Protein AF-A0AAE0FIN4-F1 (afdb_monomer_lite)

Radius of gyration: 32.37 Å; chains: 1; bounding box: 71×67×81 Å

InterPro domains:
  IPR001525 C-5 cytosine methyltransferase [PF00145] (37-104)
  IPR029063 S-adenosyl-L-methionine-dependent methyltransferase superfamily [SSF53335] (10-108)
  IPR050390 DNA Cytosine-5 Methyltransferase [PTHR10629] (12-113)

Organism: NCBI:txid36881

pLDDT: mean 81.0, std 17.2, range [41.34, 97.94]

Structure (mmCIF, N/CA/C/O backbone):
data_AF-A0AAE0FIN4-F1
#
_entry.id   AF-A0AAE0FIN4-F1
#
loop_
_atom_site.group_PDB
_atom_site.id
_atom_site.type_symbol
_atom_site.label_atom_id
_atom_site.label_alt_id
_atom_site.label_comp_id
_atom_site.label_asym_id
_atom_site.label_entity_id
_atom_site.label_seq_id
_atom_site.pdbx_PDB_ins_code
_atom_site.Cartn_x
_atom_site.Cartn_y
_atom_site.Cartn_z
_atom_site.occupancy
_atom_site.B_iso_or_equiv
_atom_site.auth_seq_id
_atom_site.auth_comp_id
_atom_site.auth_asym_id
_atom_site.auth_atom_id
_atom_site.pdbx_PDB_model_num
ATOM 1 N N . TRP A 1 1 ? 15.616 -5.740 -12.513 1.00 83.00 1 TRP A N 1
ATOM 2 C CA . TRP A 1 1 ? 14.530 -6.022 -13.475 1.00 83.00 1 TRP A CA 1
ATOM 3 C C . TRP A 1 1 ? 14.788 -7.323 -14.232 1.00 83.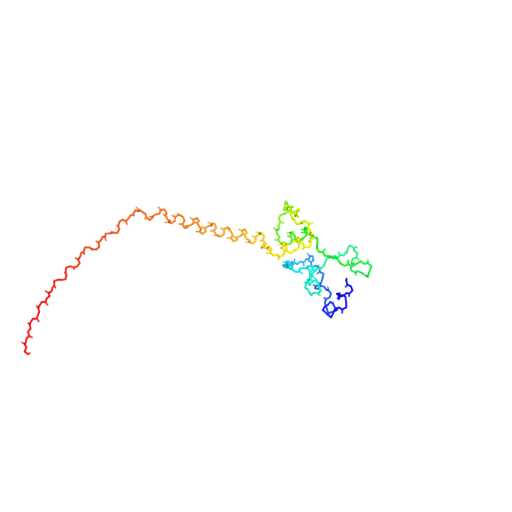00 1 TRP A C 1
ATOM 5 O O . TRP A 1 1 ? 13.879 -8.132 -14.351 1.00 83.00 1 TRP A O 1
ATOM 15 N N . ASP A 1 2 ? 16.031 -7.597 -14.633 1.00 86.25 2 ASP A N 1
ATOM 16 C CA . ASP A 1 2 ? 16.421 -8.800 -15.400 1.00 86.25 2 ASP A CA 1
ATOM 17 C C . ASP A 1 2 ? 16.014 -10.119 -14.747 1.00 86.25 2 ASP A C 1
ATOM 19 O O . ASP A 1 2 ? 15.426 -10.976 -15.399 1.00 86.25 2 ASP A O 1
ATOM 23 N N . LYS A 1 3 ? 16.194 -10.229 -13.425 1.00 85.94 3 LYS A N 1
ATOM 24 C CA . LYS A 1 3 ? 15.732 -11.386 -12.644 1.00 85.94 3 LYS A CA 1
ATOM 25 C C . LYS A 1 3 ? 14.227 -11.655 -12.792 1.00 85.94 3 LYS A C 1
ATOM 27 O O . LYS A 1 3 ? 13.806 -12.803 -12.770 1.00 85.94 3 LYS A O 1
ATOM 32 N N . ILE A 1 4 ? 13.413 -10.607 -12.926 1.00 87.69 4 ILE A N 1
ATOM 33 C CA . ILE A 1 4 ? 11.960 -10.736 -13.107 1.00 87.69 4 ILE A CA 1
ATOM 34 C C . ILE A 1 4 ? 11.660 -11.130 -14.551 1.00 87.69 4 ILE A C 1
ATOM 36 O O . ILE A 1 4 ? 10.876 -12.050 -14.763 1.00 87.69 4 ILE A O 1
ATOM 40 N N . ARG A 1 5 ? 12.327 -10.493 -15.525 1.00 85.19 5 ARG A N 1
ATOM 41 C CA . ARG A 1 5 ? 12.180 -10.804 -16.956 1.00 85.19 5 ARG A CA 1
ATOM 42 C C . ARG A 1 5 ? 12.483 -12.268 -17.282 1.00 85.19 5 ARG A C 1
ATOM 44 O O . ARG A 1 5 ? 11.794 -12.866 -18.100 1.00 85.19 5 ARG A O 1
ATOM 51 N N . GLY A 1 6 ? 13.482 -12.844 -16.615 1.00 85.94 6 GLY A N 1
ATOM 52 C CA . GLY A 1 6 ? 13.847 -14.254 -16.765 1.00 85.94 6 GLY A CA 1
ATOM 53 C C . GLY A 1 6 ? 12.925 -15.238 -16.039 1.00 85.94 6 GLY A C 1
ATOM 54 O O . GLY A 1 6 ? 13.078 -16.442 -16.210 1.00 85.94 6 GLY A O 1
ATOM 55 N N . SER A 1 7 ? 11.982 -14.767 -15.217 1.00 86.75 7 SER A N 1
ATOM 56 C CA . SER A 1 7 ? 11.089 -15.661 -14.475 1.00 86.75 7 SER A CA 1
ATOM 57 C C . SER A 1 7 ? 9.969 -16.207 -15.362 1.00 86.75 7 SER A C 1
ATOM 59 O O . SER A 1 7 ? 9.329 -15.467 -16.111 1.00 86.75 7 SER A O 1
ATOM 61 N N . THR A 1 8 ? 9.657 -17.495 -15.209 1.00 86.00 8 THR A N 1
ATOM 62 C CA . THR A 1 8 ? 8.562 -18.157 -15.937 1.00 86.00 8 THR A CA 1
ATOM 63 C C . THR A 1 8 ? 7.211 -17.483 -15.682 1.00 86.00 8 THR A C 1
ATOM 65 O O . THR A 1 8 ? 6.372 -17.405 -16.574 1.00 86.00 8 THR A O 1
ATOM 68 N N . HIS A 1 9 ? 6.994 -16.962 -14.469 1.00 81.75 9 HIS A N 1
ATOM 69 C CA . HIS A 1 9 ? 5.768 -16.245 -14.117 1.00 81.75 9 HIS A CA 1
ATOM 70 C C . HIS A 1 9 ? 5.585 -14.961 -14.929 1.00 81.75 9 HIS A C 1
ATOM 72 O O . HIS A 1 9 ? 4.483 -14.710 -15.408 1.00 81.75 9 HIS A O 1
ATOM 78 N N . TYR A 1 10 ? 6.651 -14.174 -15.104 1.00 85.94 10 TYR A N 1
ATOM 79 C CA . TYR A 1 10 ? 6.595 -12.957 -15.910 1.00 85.94 10 TYR A CA 1
ATOM 80 C C . TYR A 1 10 ? 6.422 -13.268 -17.397 1.00 85.94 10 TYR A C 1
ATOM 82 O O . TYR A 1 10 ? 5.657 -12.589 -18.063 1.00 85.94 10 TYR A O 1
ATOM 90 N N . GLN A 1 11 ? 7.087 -14.306 -17.911 1.00 85.81 11 GLN A N 1
ATOM 91 C CA . GLN A 1 11 ? 6.963 -14.696 -19.321 1.00 85.81 11 GLN A CA 1
ATOM 92 C C . GLN A 1 11 ? 5.547 -15.160 -19.684 1.00 85.81 11 GLN A C 1
ATOM 94 O O . GLN A 1 11 ? 5.082 -14.882 -20.783 1.00 85.81 11 GLN A O 1
ATOM 99 N N . LYS A 1 12 ? 4.855 -15.843 -18.762 1.00 87.56 12 LYS A N 1
ATOM 100 C CA . LYS A 1 12 ? 3.463 -16.277 -18.961 1.00 87.56 12 LYS A CA 1
ATOM 101 C C . LYS A 1 12 ? 2.478 -15.113 -18.960 1.00 87.56 12 LYS A C 1
ATOM 103 O O . LYS A 1 12 ? 1.560 -15.097 -19.770 1.00 87.56 12 LYS A O 1
ATOM 108 N N . ASP A 1 13 ? 2.637 -14.181 -18.025 1.00 86.00 13 ASP A N 1
ATOM 109 C CA . ASP A 1 13 ? 1.761 -13.017 -17.912 1.00 86.00 13 ASP A CA 1
ATOM 110 C C . ASP A 1 13 ? 2.53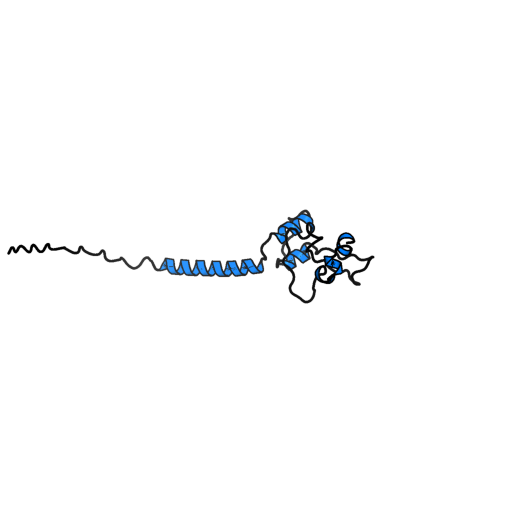7 -11.805 -17.365 1.00 86.00 13 ASP A C 1
ATOM 112 O O . ASP A 1 13 ? 2.637 -11.613 -16.144 1.00 86.00 13 ASP A O 1
ATOM 116 N N . PRO A 1 14 ? 3.082 -10.963 -18.262 1.00 84.31 14 PRO A N 1
ATOM 117 C CA . PRO A 1 14 ? 3.799 -9.754 -17.873 1.00 84.31 14 PRO A CA 1
ATOM 118 C C . PRO A 1 14 ? 2.911 -8.737 -17.147 1.00 84.31 14 PRO A C 1
ATOM 120 O O . PRO A 1 14 ? 3.397 -8.001 -16.283 1.00 84.31 14 PRO A O 1
ATOM 123 N N . SER A 1 15 ? 1.611 -8.707 -17.466 1.00 84.69 15 SER A N 1
ATOM 124 C CA . SER A 1 15 ? 0.665 -7.707 -16.958 1.00 84.69 15 SER A CA 1
ATOM 125 C C . SER A 1 15 ? 0.462 -7.819 -15.448 1.00 84.69 15 SER A C 1
ATOM 127 O O . SER A 1 15 ? 0.295 -6.815 -14.766 1.00 84.69 15 SER A O 1
ATOM 129 N N . ARG A 1 16 ? 0.592 -9.028 -14.883 1.00 85.31 16 ARG A N 1
ATOM 130 C CA . ARG A 1 16 ? 0.499 -9.291 -13.432 1.00 85.31 16 ARG A CA 1
ATOM 131 C C . ARG A 1 16 ? 1.571 -8.623 -12.586 1.00 85.31 16 ARG A C 1
ATOM 133 O O . ARG A 1 16 ? 1.479 -8.632 -11.358 1.00 85.31 16 ARG A O 1
ATOM 140 N N . ARG A 1 17 ? 2.632 -8.146 -13.225 1.00 88.06 17 ARG A N 1
ATOM 141 C CA . ARG A 1 17 ? 3.787 -7.532 -12.571 1.00 88.06 17 ARG A CA 1
ATOM 142 C C . ARG A 1 17 ? 3.760 -6.018 -12.739 1.00 88.06 17 ARG A C 1
ATOM 144 O O . ARG A 1 17 ? 4.556 -5.334 -12.110 1.00 88.06 17 ARG A O 1
ATOM 151 N N . LEU A 1 18 ? 2.838 -5.493 -13.535 1.00 89.94 18 LEU A N 1
ATOM 152 C CA . LEU A 1 18 ? 2.640 -4.069 -13.737 1.00 89.94 18 LEU A CA 1
ATOM 153 C C . LEU A 1 18 ? 1.361 -3.629 -13.028 1.00 89.94 18 LEU A C 1
ATOM 155 O O . LEU A 1 18 ? 0.430 -4.413 -12.842 1.00 89.94 18 LEU A O 1
ATOM 159 N N . VAL A 1 19 ? 1.346 -2.381 -12.573 1.00 90.50 19 VAL A N 1
ATOM 160 C CA . VAL A 1 19 ? 0.182 -1.809 -11.901 1.00 90.50 19 VAL A CA 1
ATOM 161 C C . VAL A 1 19 ? -0.987 -1.683 -12.876 1.00 90.50 19 VAL A C 1
ATOM 163 O O . VAL A 1 19 ? -0.845 -1.149 -13.974 1.00 90.50 19 VAL A O 1
ATOM 166 N N . ARG A 1 20 ? -2.171 -2.127 -12.454 1.00 87.81 20 ARG A N 1
ATOM 167 C CA . ARG A 1 20 ? -3.416 -1.874 -13.187 1.00 87.81 20 ARG A CA 1
ATOM 168 C C . ARG A 1 20 ? -3.919 -0.482 -12.830 1.00 87.81 20 ARG A C 1
ATOM 170 O O . ARG A 1 20 ? -4.186 -0.217 -11.661 1.00 87.81 20 ARG A O 1
ATOM 177 N N . ARG A 1 21 ? -4.022 0.407 -13.818 1.00 84.44 21 ARG A N 1
ATOM 178 C CA . ARG A 1 21 ? -4.506 1.781 -13.608 1.00 84.44 21 ARG A CA 1
ATOM 179 C C . ARG A 1 21 ? -6.024 1.824 -13.479 1.00 84.44 21 ARG A C 1
ATOM 181 O O . ARG A 1 21 ? -6.549 2.534 -12.630 1.00 84.44 21 ARG A O 1
ATOM 188 N N . GLU A 1 22 ? -6.710 1.010 -14.268 1.00 83.94 22 GLU A N 1
ATOM 189 C CA . GLU A 1 22 ? -8.158 0.863 -14.261 1.00 83.94 22 GLU A CA 1
ATOM 190 C C . GLU A 1 22 ? -8.520 -0.466 -13.581 1.00 83.94 22 GLU A C 1
ATOM 192 O O . GLU A 1 22 ? -8.682 -1.504 -14.223 1.00 83.94 22 GLU A O 1
ATOM 197 N N . GLY A 1 23 ? -8.578 -0.473 -12.247 1.00 85.00 23 GLY A N 1
ATOM 198 C CA . GLY A 1 23 ? -8.947 -1.675 -11.503 1.00 85.00 23 GLY A CA 1
ATOM 199 C C . GLY A 1 23 ? -8.776 -1.568 -9.994 1.00 85.00 23 GLY A C 1
ATOM 200 O O . GLY A 1 23 ? -8.461 -0.514 -9.445 1.00 85.00 23 GLY A O 1
ATOM 201 N N . VAL A 1 24 ? -8.987 -2.697 -9.318 1.00 86.00 24 VAL A N 1
ATOM 202 C CA . VAL A 1 24 ? -8.759 -2.820 -7.876 1.00 86.00 24 VAL A CA 1
ATOM 203 C C . VAL A 1 24 ? -7.277 -3.070 -7.630 1.00 86.00 24 VAL A C 1
ATOM 205 O O . VAL A 1 24 ? -6.704 -4.031 -8.149 1.00 86.00 24 VAL A O 1
ATOM 208 N N . ALA A 1 25 ? -6.666 -2.211 -6.822 1.00 84.00 25 ALA A N 1
ATOM 209 C CA . ALA A 1 25 ? -5.291 -2.394 -6.398 1.00 84.00 25 ALA A CA 1
ATOM 210 C C . ALA A 1 25 ? -5.145 -3.568 -5.423 1.00 84.00 25 ALA A C 1
ATOM 212 O O . ALA A 1 25 ? -6.030 -3.850 -4.612 1.00 84.00 25 ALA A O 1
ATOM 213 N N . ARG A 1 26 ? -3.988 -4.231 -5.459 1.00 85.88 26 ARG A N 1
ATOM 214 C CA . ARG A 1 26 ? -3.655 -5.265 -4.474 1.00 85.88 26 ARG A CA 1
ATOM 215 C C . ARG A 1 26 ? -3.299 -4.622 -3.139 1.00 85.88 26 ARG A C 1
A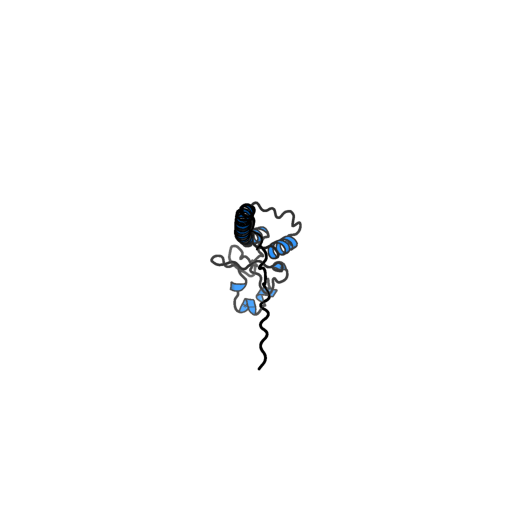TOM 217 O O . ARG A 1 26 ? -2.671 -3.566 -3.092 1.00 85.88 26 ARG A O 1
ATOM 224 N N . THR A 1 27 ? -3.649 -5.297 -2.049 1.00 83.94 27 THR A N 1
ATOM 225 C CA . THR A 1 27 ? -3.221 -4.885 -0.710 1.00 83.94 27 THR A CA 1
ATOM 226 C C . THR A 1 27 ? -1.700 -4.925 -0.621 1.00 83.94 27 THR A C 1
ATOM 228 O O . THR A 1 27 ? -1.076 -5.935 -0.961 1.00 83.94 27 THR A O 1
ATOM 231 N N . LEU A 1 28 ? -1.092 -3.831 -0.160 1.00 90.00 28 LEU A N 1
ATOM 232 C CA . LEU A 1 28 ? 0.346 -3.794 0.042 1.00 90.00 28 LEU A CA 1
ATOM 233 C C . LEU A 1 28 ? 0.731 -4.699 1.213 1.00 90.00 28 LEU A C 1
ATOM 235 O O . LEU A 1 28 ? 0.207 -4.570 2.313 1.00 90.00 28 LEU A O 1
ATOM 239 N N . THR A 1 29 ? 1.707 -5.570 0.990 1.00 91.19 29 THR A N 1
ATOM 240 C CA . THR A 1 29 ? 2.301 -6.395 2.041 1.00 91.19 29 THR A CA 1
ATOM 241 C C . THR A 1 29 ? 3.598 -5.775 2.547 1.00 91.19 29 THR A C 1
ATOM 243 O O . THR A 1 29 ? 4.352 -5.170 1.783 1.00 91.19 29 THR A O 1
ATOM 246 N N . SER A 1 30 ? 3.954 -6.014 3.805 1.00 90.25 30 SER A N 1
ATOM 247 C CA . SER A 1 30 ? 5.207 -5.509 4.389 1.00 90.25 30 SER A CA 1
ATOM 248 C C . SER A 1 30 ? 6.483 -6.057 3.737 1.00 90.25 30 SER A C 1
ATOM 250 O O . SER A 1 30 ? 7.548 -5.440 3.816 1.00 90.25 30 SER A O 1
ATOM 252 N N . SER A 1 31 ? 6.375 -7.182 3.029 1.00 90.50 31 SER A N 1
ATOM 253 C CA . SER A 1 31 ? 7.438 -7.782 2.223 1.00 90.50 31 SER A CA 1
ATOM 254 C C . SER A 1 31 ? 7.528 -7.218 0.799 1.00 90.50 31 SER A C 1
ATOM 256 O O . SER A 1 31 ? 8.349 -7.702 0.026 1.00 90.50 31 SER A O 1
ATOM 258 N N . TYR A 1 32 ? 6.760 -6.180 0.437 1.00 92.00 32 TYR A N 1
ATOM 259 C CA . TYR A 1 32 ? 6.663 -5.635 -0.930 1.00 92.00 32 TYR A CA 1
ATOM 260 C C . TYR A 1 32 ? 8.022 -5.444 -1.627 1.00 92.00 32 TYR A C 1
ATOM 262 O O . TYR A 1 32 ? 8.205 -5.819 -2.786 1.00 92.00 32 TYR A O 1
ATOM 270 N N . LYS A 1 33 ? 9.020 -4.905 -0.919 1.00 89.50 33 LYS A N 1
ATOM 271 C CA . LYS A 1 33 ? 10.354 -4.689 -1.495 1.00 89.50 33 LYS A CA 1
ATOM 272 C C . LYS A 1 33 ? 11.293 -5.893 -1.355 1.00 89.50 33 LYS A C 1
ATOM 274 O O . LYS A 1 33 ? 12.201 -6.040 -2.161 1.00 89.50 33 LYS A O 1
ATOM 279 N N . GLN A 1 34 ? 11.084 -6.757 -0.362 1.00 87.88 34 GLN A N 1
ATOM 280 C CA . GLN A 1 34 ? 11.926 -7.938 -0.110 1.00 87.88 34 GLN A CA 1
ATOM 281 C C . GLN A 1 34 ? 11.510 -9.130 -0.989 1.00 87.88 34 GLN A C 1
ATOM 283 O O . GLN A 1 34 ? 12.329 -9.721 -1.687 1.00 87.88 34 GLN A O 1
ATOM 288 N N . GLY A 1 35 ? 10.213 -9.428 -1.041 1.00 86.00 35 GLY A N 1
ATOM 289 C CA . GLY A 1 35 ? 9.592 -10.469 -1.864 1.00 86.00 35 GLY A CA 1
ATOM 290 C C . GLY A 1 35 ? 9.336 -10.044 -3.311 1.00 86.00 35 GLY A C 1
ATOM 291 O O . GLY A 1 35 ? 8.465 -10.603 -3.980 1.00 86.00 35 GLY A O 1
ATOM 292 N N . PHE A 1 36 ? 10.079 -9.049 -3.811 1.00 88.12 36 PHE A N 1
ATOM 293 C CA . PHE A 1 36 ? 9.735 -8.356 -5.050 1.00 88.12 36 PHE A CA 1
ATOM 294 C C . PHE A 1 36 ? 9.691 -9.260 -6.279 1.00 88.12 36 PHE A C 1
ATOM 296 O O . PHE A 1 36 ? 9.016 -8.933 -7.245 1.00 88.12 36 PHE A O 1
ATOM 303 N N . HIS A 1 37 ? 10.397 -10.387 -6.266 1.00 85.62 37 HIS A N 1
ATOM 304 C CA . HIS A 1 37 ? 10.494 -11.324 -7.380 1.00 85.62 37 HIS A CA 1
ATOM 305 C C . HIS A 1 37 ? 9.225 -12.169 -7.594 1.00 85.62 37 HIS A C 1
ATOM 307 O O . HIS A 1 37 ? 9.060 -12.686 -8.692 1.00 85.62 37 HIS A O 1
ATOM 313 N N . MET A 1 38 ? 8.321 -12.253 -6.606 1.00 79.12 38 MET A N 1
ATOM 314 C CA . MET A 1 38 ? 7.126 -13.110 -6.677 1.00 79.12 38 MET A CA 1
ATOM 315 C C . M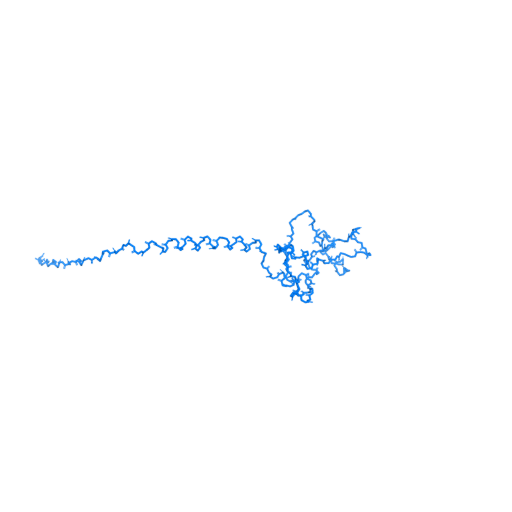ET A 1 38 ? 5.828 -12.335 -6.938 1.00 79.12 38 MET A C 1
ATOM 317 O O . MET A 1 38 ? 5.164 -12.562 -7.948 1.00 79.12 38 MET A O 1
ATOM 321 N N . TYR A 1 39 ? 5.464 -11.394 -6.056 1.00 79.31 39 TYR A N 1
ATOM 322 C CA . TYR A 1 39 ? 4.087 -10.855 -6.016 1.00 79.31 39 TYR A CA 1
ATOM 323 C C . TYR A 1 39 ? 3.964 -9.339 -6.193 1.00 79.31 39 TYR A C 1
ATOM 325 O O . TYR A 1 39 ? 2.863 -8.833 -6.371 1.00 79.31 39 TYR A O 1
ATOM 333 N N . THR A 1 40 ? 5.083 -8.623 -6.175 1.00 89.56 40 THR A N 1
ATOM 334 C CA . THR A 1 40 ? 5.110 -7.161 -6.281 1.00 89.56 40 THR A CA 1
ATOM 335 C C . THR A 1 40 ? 4.696 -6.640 -7.653 1.00 89.56 40 THR A C 1
ATOM 337 O O . THR A 1 40 ? 5.186 -7.111 -8.680 1.00 89.56 40 THR A O 1
ATOM 340 N N . GLU A 1 41 ? 3.834 -5.626 -7.632 1.00 90.81 41 GLU A N 1
ATOM 341 C CA . GLU A 1 41 ? 3.474 -4.802 -8.783 1.00 90.81 41 GLU A CA 1
ATOM 342 C C . GLU A 1 41 ? 4.403 -3.591 -8.899 1.00 90.81 41 GLU A C 1
ATOM 344 O O . GLU A 1 41 ? 4.807 -2.988 -7.896 1.00 90.81 41 GLU A O 1
ATOM 349 N N . PHE A 1 42 ? 4.731 -3.241 -10.138 1.00 92.38 42 PHE A N 1
ATOM 350 C CA . PHE A 1 42 ? 5.632 -2.150 -10.481 1.00 92.38 42 PHE A CA 1
ATOM 351 C C . PHE A 1 42 ? 4.914 -1.070 -11.287 1.00 92.38 42 PHE A C 1
ATOM 353 O O . PHE A 1 42 ? 3.989 -1.340 -12.051 1.00 92.38 42 PHE A O 1
ATOM 360 N N . VAL A 1 43 ? 5.388 0.163 -11.143 1.00 92.06 43 VAL A N 1
ATOM 361 C CA . VAL A 1 43 ? 4.910 1.307 -11.914 1.00 92.06 43 VAL A CA 1
ATOM 362 C C . VAL A 1 43 ? 5.707 1.418 -13.205 1.00 92.06 43 VAL A C 1
ATOM 364 O O . VAL A 1 43 ? 6.941 1.461 -13.200 1.00 92.06 43 VAL A O 1
ATOM 367 N N . GLU A 1 44 ? 4.979 1.491 -14.308 1.00 90.44 44 GLU A N 1
ATOM 368 C CA . GLU A 1 44 ? 5.528 1.658 -15.647 1.00 90.44 44 GLU A CA 1
ATOM 369 C C . GLU A 1 44 ? 6.140 3.058 -15.840 1.00 90.44 44 GLU A C 1
ATOM 371 O O . GLU A 1 44 ? 5.565 4.051 -15.373 1.00 90.44 44 GLU A O 1
ATOM 376 N N . PRO A 1 45 ? 7.280 3.179 -16.543 1.00 89.31 45 PRO A N 1
ATOM 377 C CA . PRO A 1 45 ? 7.823 4.478 -16.911 1.00 89.31 45 PRO A CA 1
ATOM 378 C C . PRO A 1 45 ? 6.961 5.177 -17.975 1.00 89.31 45 PRO A C 1
ATOM 380 O O . PRO A 1 45 ? 6.225 4.548 -18.739 1.00 89.31 45 PRO A O 1
ATOM 383 N N . LYS A 1 46 ? 7.069 6.510 -18.046 1.00 80.75 46 LYS A N 1
ATOM 384 C CA . LYS A 1 46 ? 6.432 7.307 -19.105 1.00 80.75 46 LYS A CA 1
ATOM 385 C C . LYS A 1 46 ? 7.107 6.960 -20.439 1.00 80.75 46 LYS A C 1
ATOM 387 O O . LYS A 1 46 ? 8.271 7.293 -20.620 1.00 80.75 46 LYS A O 1
ATOM 392 N N . GLY A 1 47 ? 6.394 6.263 -21.324 1.00 80.75 47 GLY A N 1
ATOM 393 C CA . GLY A 1 47 ? 6.938 5.723 -22.581 1.00 80.75 47 GLY A CA 1
ATOM 394 C C . GLY A 1 47 ? 6.878 4.195 -22.698 1.00 80.75 47 GLY A C 1
ATOM 395 O O . GLY A 1 47 ? 7.257 3.655 -23.731 1.00 80.75 47 GLY A O 1
ATOM 396 N N . GLY A 1 48 ? 6.367 3.503 -21.674 1.00 80.50 48 GLY A N 1
ATOM 397 C CA . GLY A 1 48 ? 6.200 2.051 -21.683 1.00 80.50 48 GLY A CA 1
ATOM 398 C C . GLY A 1 48 ? 7.413 1.302 -21.136 1.00 80.50 48 GLY A C 1
ATOM 399 O O . GLY A 1 48 ? 8.462 1.875 -20.839 1.00 80.50 48 GLY A O 1
ATOM 400 N N . VAL A 1 49 ? 7.246 -0.005 -20.946 1.00 80.44 49 VAL A N 1
ATOM 401 C CA . VAL A 1 49 ? 8.284 -0.866 -20.372 1.00 80.44 49 VAL A CA 1
ATOM 402 C C . VAL A 1 49 ? 9.275 -1.268 -21.458 1.00 80.44 49 VAL A C 1
ATOM 404 O O . VAL A 1 49 ? 8.926 -1.998 -22.381 1.00 80.44 49 VAL A O 1
ATOM 407 N N . GLY A 1 50 ? 10.525 -0.822 -21.328 1.00 75.19 50 GLY A N 1
ATOM 408 C CA . GLY A 1 50 ? 11.582 -1.101 -22.300 1.00 75.19 50 GLY A CA 1
ATOM 409 C C . GLY A 1 50 ? 12.883 -1.589 -21.656 1.00 75.19 50 GLY A C 1
ATOM 410 O O . GLY A 1 50 ? 13.053 -1.485 -20.439 1.00 75.19 50 GLY A O 1
ATOM 411 N N . PRO A 1 51 ? 13.846 -2.089 -22.454 1.00 71.38 51 PRO A N 1
ATOM 412 C CA . PRO A 1 51 ? 15.161 -2.502 -21.958 1.00 71.38 51 PRO A CA 1
ATOM 413 C C . PRO A 1 51 ? 15.925 -1.360 -21.275 1.00 71.38 51 PRO A C 1
ATOM 415 O O . PRO A 1 51 ? 16.649 -1.601 -20.315 1.00 71.38 51 PRO A O 1
ATOM 418 N N . GLN A 1 52 ? 15.733 -0.129 -21.759 1.00 75.69 52 GLN A N 1
ATOM 419 C CA . GLN A 1 52 ? 16.387 1.080 -21.248 1.00 75.69 52 GLN A CA 1
ATOM 420 C C . GLN A 1 52 ? 15.594 1.778 -20.129 1.00 75.69 52 GLN A C 1
ATOM 422 O O . GLN A 1 52 ? 16.128 2.654 -19.455 1.00 75.69 52 GLN A O 1
ATOM 427 N N . ALA A 1 53 ? 14.336 1.386 -19.905 1.00 83.56 53 ALA A N 1
ATOM 428 C CA . ALA A 1 53 ? 13.444 2.007 -18.929 1.00 83.56 53 ALA A CA 1
ATOM 429 C C . ALA A 1 53 ? 12.752 0.919 -18.087 1.00 83.56 53 ALA A C 1
ATOM 431 O O . ALA A 1 53 ? 11.622 0.516 -18.388 1.00 83.56 53 ALA A O 1
ATOM 432 N N . PRO A 1 54 ? 13.430 0.391 -17.050 1.00 86.94 54 PRO A N 1
ATOM 433 C CA . PRO A 1 54 ? 12.840 -0.615 -16.183 1.00 86.94 54 PRO A CA 1
ATOM 434 C C . PRO A 1 54 ? 11.700 -0.011 -15.343 1.00 86.94 54 PRO A C 1
ATOM 436 O O . PRO A 1 54 ? 11.799 1.137 -14.900 1.00 86.94 54 PRO A O 1
ATOM 439 N N . PRO A 1 55 ? 10.641 -0.784 -15.050 1.00 91.44 55 PRO A N 1
ATOM 440 C CA . PRO A 1 55 ? 9.598 -0.374 -14.121 1.00 91.44 55 PRO A CA 1
ATOM 441 C C . PRO A 1 55 ? 10.163 -0.098 -12.731 1.00 91.44 55 PRO A C 1
ATOM 443 O O . PRO A 1 55 ? 11.086 -0.775 -12.262 1.00 91.44 55 PRO A O 1
ATOM 446 N N . ARG A 1 56 ? 9.577 0.884 -12.051 1.00 92.12 56 ARG A N 1
ATOM 447 C CA . ARG A 1 56 ? 9.980 1.284 -10.700 1.00 92.12 56 ARG A CA 1
ATOM 448 C C . ARG A 1 56 ? 9.040 0.709 -9.648 1.00 92.12 56 ARG A C 1
ATOM 450 O O . ARG A 1 56 ? 7.903 0.348 -9.930 1.00 92.12 56 ARG A O 1
ATOM 457 N N . PHE A 1 57 ? 9.496 0.680 -8.404 1.00 93.31 57 PHE A N 1
ATOM 458 C CA . PHE A 1 57 ? 8.616 0.440 -7.261 1.00 93.31 57 PHE A CA 1
ATOM 459 C C . PHE A 1 57 ? 7.662 1.624 -7.042 1.00 93.31 57 PHE A C 1
ATOM 461 O O . PHE A 1 57 ? 7.965 2.758 -7.442 1.00 93.31 57 PHE A O 1
ATOM 468 N N . PHE A 1 58 ? 6.546 1.378 -6.352 1.00 93.69 58 PHE A N 1
ATOM 469 C CA . PHE A 1 58 ? 5.767 2.459 -5.747 1.00 93.69 58 PHE A CA 1
ATOM 470 C C . PHE A 1 58 ? 6.653 3.265 -4.802 1.00 93.69 58 PHE A C 1
ATOM 472 O O . PHE A 1 58 ? 7.499 2.704 -4.116 1.00 93.69 58 PHE A O 1
ATOM 479 N N . THR A 1 59 ? 6.450 4.572 -4.754 1.00 92.94 59 THR A N 1
ATOM 480 C CA . THR A 1 59 ? 7.020 5.456 -3.738 1.00 92.94 59 THR A CA 1
ATOM 481 C C . THR A 1 59 ? 6.292 5.256 -2.404 1.00 92.94 59 THR A C 1
ATOM 483 O O . THR A 1 59 ? 5.131 4.841 -2.399 1.00 92.94 59 THR A O 1
ATOM 486 N N . PRO A 1 60 ? 6.897 5.606 -1.253 1.00 93.19 60 PRO A N 1
ATOM 487 C CA . PRO A 1 60 ? 6.212 5.510 0.039 1.00 93.19 60 PRO A CA 1
ATOM 488 C C . PRO A 1 60 ? 4.885 6.270 0.077 1.00 93.19 60 PRO A C 1
ATOM 490 O O . PRO A 1 60 ? 3.935 5.828 0.714 1.00 93.19 60 PRO A O 1
ATOM 493 N N . ARG A 1 61 ? 4.800 7.394 -0.644 1.00 93.31 61 ARG A N 1
ATOM 494 C CA . ARG A 1 61 ? 3.573 8.184 -0.732 1.00 93.31 61 ARG A CA 1
ATOM 495 C C . ARG A 1 61 ? 2.487 7.491 -1.550 1.00 93.31 61 ARG A C 1
ATOM 497 O O . ARG A 1 61 ? 1.340 7.476 -1.125 1.00 93.31 61 ARG A O 1
ATOM 504 N N . GLU A 1 62 ? 2.833 6.897 -2.690 1.00 93.44 62 GLU A N 1
ATOM 505 C CA . GLU A 1 62 ? 1.886 6.087 -3.471 1.00 93.44 62 GLU A CA 1
ATOM 506 C C . GLU A 1 62 ? 1.367 4.905 -2.650 1.00 93.44 62 GLU A C 1
ATOM 508 O O . GLU A 1 62 ? 0.173 4.633 -2.655 1.00 93.44 62 GLU A O 1
ATOM 513 N N . VAL A 1 63 ? 2.242 4.260 -1.876 1.00 93.50 63 VAL A N 1
ATOM 514 C CA . VAL A 1 63 ? 1.852 3.184 -0.962 1.00 93.50 63 VAL A CA 1
ATOM 515 C C . VAL A 1 63 ? 0.923 3.675 0.149 1.00 93.50 63 VAL A C 1
ATOM 517 O O . VAL A 1 63 ? -0.073 3.021 0.440 1.00 93.50 63 VAL A O 1
ATOM 520 N N . ALA A 1 64 ? 1.214 4.821 0.766 1.00 93.88 64 ALA A N 1
ATOM 521 C CA . ALA A 1 64 ? 0.347 5.395 1.791 1.00 93.88 64 ALA A CA 1
ATOM 522 C C . ALA A 1 64 ? -1.065 5.663 1.237 1.00 93.88 64 ALA A C 1
ATOM 524 O O . ALA A 1 64 ? -2.049 5.278 1.865 1.00 93.88 64 ALA A O 1
ATOM 525 N N . ARG A 1 65 ? -1.161 6.218 0.021 1.00 92.94 65 ARG A N 1
ATOM 526 C CA . ARG A 1 65 ? -2.438 6.400 -0.691 1.00 92.94 65 ARG A CA 1
ATOM 527 C C . ARG A 1 65 ? -3.139 5.074 -0.958 1.00 92.94 65 ARG A C 1
ATOM 529 O O . ARG A 1 65 ? -4.334 4.967 -0.712 1.00 92.94 65 ARG A O 1
ATOM 536 N N . LEU A 1 66 ? -2.392 4.062 -1.403 1.00 91.62 66 LEU A N 1
ATOM 537 C CA . LEU A 1 66 ? -2.914 2.719 -1.664 1.00 91.62 66 LEU A CA 1
ATOM 538 C C . LEU A 1 66 ? -3.576 2.108 -0.426 1.00 91.62 66 LEU A C 1
ATOM 540 O O . LEU A 1 66 ? -4.625 1.480 -0.520 1.00 91.62 66 LEU A O 1
ATOM 544 N N . MET A 1 67 ? -2.965 2.325 0.738 1.00 92.81 67 MET A N 1
ATOM 545 C CA . MET A 1 67 ? -3.472 1.850 2.023 1.00 92.81 67 MET A CA 1
ATOM 546 C C . MET A 1 67 ? -4.587 2.742 2.594 1.00 92.81 67 MET A C 1
ATOM 548 O O . MET A 1 67 ? -5.183 2.384 3.604 1.00 92.81 67 MET A O 1
ATOM 552 N N . GLY A 1 68 ? -4.900 3.878 1.960 1.00 93.25 68 GLY A N 1
ATOM 553 C CA . GLY A 1 68 ? -5.953 4.804 2.383 1.00 93.25 68 GLY A CA 1
ATOM 554 C C . GLY A 1 68 ? -5.522 5.820 3.445 1.00 93.25 68 GLY A C 1
ATOM 555 O O . GLY A 1 68 ? -6.376 6.374 4.135 1.00 93.25 68 GLY A O 1
ATOM 556 N N . PHE A 1 69 ? -4.219 6.064 3.609 1.00 94.56 69 PHE A N 1
ATOM 557 C CA . PHE A 1 69 ? -3.740 7.163 4.449 1.00 94.56 69 PHE A CA 1
ATOM 558 C C . PHE A 1 69 ? -3.987 8.515 3.761 1.00 94.56 69 PHE A C 1
ATOM 560 O O . PHE A 1 69 ? -3.788 8.626 2.548 1.00 94.56 69 PHE A O 1
ATOM 567 N N . PRO A 1 70 ? -4.372 9.558 4.519 1.00 94.50 70 PRO A N 1
ATOM 568 C CA . PRO A 1 70 ? -4.585 10.890 3.964 1.00 94.50 70 PRO A CA 1
ATOM 569 C C . PRO A 1 70 ? -3.274 11.523 3.470 1.00 94.50 70 PRO A C 1
ATOM 571 O O . PRO A 1 70 ? -2.184 11.183 3.938 1.00 94.50 70 PRO A O 1
ATOM 574 N N . GLU A 1 71 ? -3.374 12.503 2.565 1.00 93.50 71 GLU A N 1
ATOM 575 C CA . GLU A 1 71 ? -2.209 13.246 2.044 1.00 93.50 71 GLU A CA 1
ATOM 576 C C . GLU A 1 71 ? -1.393 13.927 3.144 1.00 93.50 71 GLU A C 1
ATOM 578 O O . GLU A 1 71 ? -0.166 13.967 3.073 1.00 93.50 71 GLU A O 1
ATOM 583 N N . SER A 1 72 ? -2.070 14.405 4.188 1.00 93.81 72 SER A N 1
ATOM 584 C CA . SER A 1 72 ? -1.458 15.061 5.344 1.00 93.81 72 SER A CA 1
ATOM 585 C C . SER A 1 72 ? -0.676 14.113 6.259 1.00 93.81 72 SER A C 1
ATOM 587 O O . SER A 1 72 ? 0.026 14.577 7.155 1.00 93.81 72 SER A O 1
ATOM 589 N N . PHE A 1 73 ? -0.768 12.792 6.067 1.00 92.75 73 PHE A N 1
ATOM 590 C CA . PHE A 1 73 ? -0.043 11.832 6.894 1.00 92.75 73 PHE A CA 1
ATOM 591 C C . PHE A 1 73 ? 1.469 11.943 6.655 1.00 92.75 73 PHE A C 1
ATOM 593 O O . PHE A 1 73 ? 1.948 11.601 5.569 1.00 92.75 73 PHE A O 1
ATOM 600 N N . SER A 1 74 ? 2.229 12.392 7.660 1.00 90.00 74 SER A N 1
ATOM 601 C CA . SER A 1 74 ? 3.693 12.485 7.582 1.00 90.00 74 SER A CA 1
ATOM 602 C C . SER A 1 74 ? 4.334 11.094 7.556 1.00 90.00 74 SER A C 1
ATOM 604 O O . SER A 1 74 ? 4.005 10.214 8.350 1.00 90.00 74 SER A O 1
ATOM 606 N N . LEU A 1 75 ? 5.284 10.905 6.636 1.00 87.94 75 LEU A N 1
ATOM 607 C CA . LEU A 1 75 ? 6.115 9.699 6.553 1.00 87.94 75 LEU A CA 1
ATOM 608 C C . LEU A 1 75 ? 7.517 9.924 7.141 1.00 87.94 75 LEU A C 1
ATOM 610 O O . LEU A 1 75 ? 8.360 9.035 7.044 1.00 87.94 75 LEU A O 1
ATOM 614 N N . ASP A 1 76 ? 7.769 11.071 7.776 1.00 83.69 76 ASP A N 1
ATOM 615 C CA . ASP A 1 76 ? 9.113 11.496 8.199 1.00 83.69 76 ASP A CA 1
ATOM 616 C C . ASP A 1 76 ? 9.677 10.620 9.323 1.00 83.69 76 ASP A C 1
ATOM 618 O O . ASP A 1 76 ? 10.883 10.386 9.410 1.00 83.69 76 ASP A O 1
ATOM 622 N N . ALA A 1 77 ? 8.793 10.044 10.143 1.00 77.38 77 ALA A N 1
ATOM 623 C CA . ALA A 1 77 ? 9.162 9.056 11.156 1.00 77.38 77 ALA A CA 1
ATOM 624 C C . ALA A 1 77 ? 9.821 7.805 10.541 1.00 77.38 77 ALA A C 1
ATOM 626 O O . ALA A 1 77 ? 10.614 7.116 11.190 1.00 77.38 77 ALA A O 1
ATOM 627 N N . CYS A 1 78 ? 9.545 7.518 9.267 1.00 74.62 78 CYS A N 1
ATOM 628 C CA . CYS A 1 78 ? 10.154 6.426 8.528 1.00 74.62 78 CYS A CA 1
ATOM 629 C C . CYS A 1 78 ? 11.485 6.894 7.916 1.00 74.62 78 CYS A C 1
ATOM 631 O O . CYS A 1 78 ? 11.596 7.016 6.697 1.00 74.62 78 CYS A O 1
ATOM 633 N N . ARG A 1 79 ? 12.516 7.118 8.750 1.00 70.19 79 ARG A N 1
ATOM 634 C CA . ARG A 1 79 ? 13.863 7.592 8.335 1.00 70.19 79 ARG A CA 1
ATOM 635 C C . ARG A 1 79 ? 14.465 6.859 7.121 1.00 70.19 79 ARG A C 1
ATOM 637 O O . ARG A 1 79 ? 15.319 7.407 6.432 1.00 70.19 79 ARG A O 1
ATOM 644 N N . HIS A 1 80 ? 14.031 5.624 6.851 1.00 84.12 80 HIS A N 1
ATOM 645 C CA . HIS A 1 80 ? 14.436 4.837 5.688 1.00 84.12 80 HIS A CA 1
ATOM 646 C C . HIS A 1 80 ? 13.230 4.362 4.872 1.00 84.12 80 HIS A C 1
ATOM 648 O O . HIS A 1 80 ? 12.313 3.734 5.404 1.00 84.12 80 HIS A O 1
ATOM 654 N N . THR A 1 81 ? 13.295 4.526 3.546 1.00 84.81 81 THR A N 1
ATOM 655 C CA . THR A 1 81 ? 12.249 4.109 2.593 1.00 84.81 81 THR A CA 1
ATOM 656 C C . THR A 1 81 ? 11.849 2.639 2.762 1.00 84.81 81 THR A C 1
ATOM 658 O O . THR A 1 81 ? 10.674 2.298 2.692 1.00 84.81 81 THR A O 1
ATOM 661 N N . ASN A 1 82 ? 12.815 1.751 3.032 1.00 86.81 82 ASN A N 1
ATOM 662 C CA . ASN A 1 82 ? 12.548 0.324 3.254 1.00 86.81 82 ASN A CA 1
ATOM 663 C C . ASN A 1 82 ? 11.683 0.072 4.496 1.00 86.81 82 ASN A C 1
ATOM 665 O O . ASN A 1 82 ? 10.812 -0.794 4.469 1.00 86.81 82 ASN A O 1
ATOM 669 N N . ARG A 1 83 ? 11.908 0.841 5.570 1.00 89.94 83 ARG A N 1
ATOM 670 C CA . ARG A 1 83 ? 11.104 0.762 6.794 1.00 89.94 83 ARG A CA 1
ATOM 671 C C . ARG A 1 83 ? 9.699 1.299 6.556 1.00 89.94 83 ARG A C 1
ATOM 673 O O . ARG A 1 83 ? 8.761 0.656 7.010 1.00 89.94 83 ARG A O 1
ATOM 680 N N . ALA A 1 84 ? 9.560 2.367 5.767 1.00 91.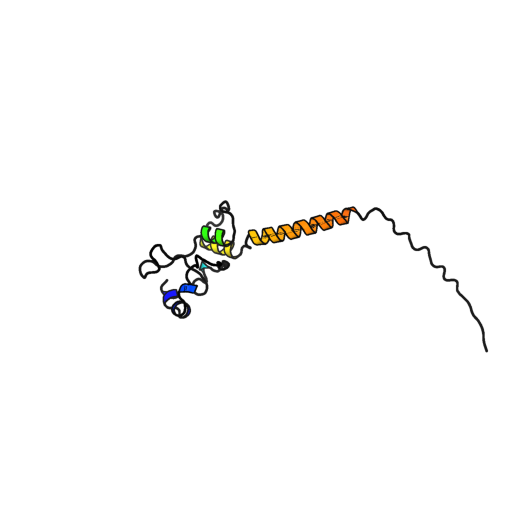31 84 ALA A N 1
ATOM 681 C CA . ALA A 1 84 ? 8.255 2.899 5.378 1.00 91.31 84 ALA A CA 1
ATOM 682 C C . ALA A 1 84 ? 7.386 1.829 4.697 1.00 91.31 84 ALA A C 1
ATOM 684 O O . ALA A 1 84 ? 6.258 1.612 5.121 1.00 91.31 84 ALA A O 1
ATOM 685 N N . TYR A 1 85 ? 7.916 1.096 3.705 1.00 92.19 85 TYR A N 1
ATOM 686 C CA . TYR A 1 85 ? 7.161 0.009 3.055 1.00 92.19 85 TYR A CA 1
ATOM 687 C C . TYR A 1 85 ? 6.734 -1.078 4.040 1.00 92.19 85 TYR A C 1
ATOM 689 O O . TYR A 1 85 ? 5.609 -1.563 3.972 1.00 92.19 85 TYR A O 1
ATOM 697 N N . HIS A 1 86 ? 7.626 -1.460 4.956 1.00 91.69 86 HIS A N 1
ATOM 698 C CA . HIS A 1 86 ? 7.328 -2.489 5.944 1.00 91.69 86 HIS A CA 1
ATOM 699 C C . HIS A 1 86 ? 6.246 -2.034 6.933 1.00 91.69 86 HIS A C 1
ATOM 701 O O . HIS A 1 86 ? 5.309 -2.776 7.200 1.00 91.69 86 HIS A O 1
ATOM 707 N N . GLN A 1 87 ? 6.352 -0.804 7.442 1.00 92.19 87 GLN A N 1
ATOM 708 C CA . GLN A 1 87 ? 5.387 -0.227 8.379 1.00 92.19 87 GLN A CA 1
ATOM 709 C C . GLN A 1 87 ? 4.024 -0.025 7.720 1.00 92.19 87 GLN A C 1
ATOM 711 O O . GLN A 1 87 ? 3.018 -0.451 8.277 1.00 92.19 87 GLN A O 1
ATOM 716 N N . LEU A 1 88 ? 3.991 0.545 6.514 1.00 93.12 88 LEU A N 1
ATOM 717 C CA . LEU A 1 88 ? 2.753 0.733 5.758 1.00 93.12 88 LEU A CA 1
ATOM 718 C C . LEU A 1 88 ? 2.109 -0.604 5.380 1.00 93.12 88 LEU A C 1
ATOM 720 O O . LEU A 1 88 ? 0.897 -0.726 5.465 1.00 93.12 88 LEU A O 1
ATOM 724 N N . GLY A 1 89 ? 2.899 -1.617 5.015 1.00 92.12 89 GLY A N 1
ATOM 725 C CA . GLY A 1 89 ? 2.382 -2.942 4.660 1.00 92.12 89 GLY A CA 1
ATOM 726 C C . GLY A 1 89 ? 1.982 -3.828 5.842 1.00 92.12 89 GLY A C 1
ATOM 727 O O . GLY A 1 89 ? 1.346 -4.853 5.626 1.00 92.12 89 GLY A O 1
ATOM 728 N N . ASN A 1 90 ? 2.369 -3.473 7.071 1.00 93.62 90 ASN A N 1
ATOM 729 C CA . ASN A 1 90 ? 1.847 -4.091 8.297 1.00 93.62 90 ASN A CA 1
ATOM 730 C C . ASN A 1 90 ? 0.660 -3.307 8.876 1.00 93.62 90 ASN A C 1
ATOM 732 O O . ASN A 1 90 ? -0.025 -3.805 9.767 1.00 93.62 90 ASN A O 1
ATOM 736 N N . ALA A 1 91 ? 0.445 -2.069 8.428 1.00 92.88 91 ALA A N 1
ATOM 737 C CA . ALA A 1 91 ? -0.650 -1.251 8.909 1.00 92.88 91 ALA A CA 1
ATOM 738 C C . ALA A 1 91 ? -1.992 -1.757 8.367 1.00 92.88 91 ALA A C 1
ATOM 740 O O . ALA A 1 91 ? -2.100 -2.234 7.237 1.00 92.88 91 ALA A O 1
ATOM 741 N N . VAL A 1 92 ? -3.037 -1.595 9.176 1.00 92.44 92 VAL A N 1
ATOM 742 C CA . VAL A 1 92 ? -4.420 -1.775 8.729 1.00 92.44 92 VAL A CA 1
ATOM 743 C C . VAL A 1 92 ? -4.846 -0.530 7.951 1.00 92.44 92 VAL A C 1
ATOM 745 O O . VAL A 1 92 ? -4.509 0.588 8.341 1.00 92.44 92 VAL A O 1
ATOM 748 N N . CYS A 1 93 ? -5.605 -0.708 6.868 1.00 93.50 93 CYS A N 1
ATOM 749 C CA . CYS A 1 93 ? -6.091 0.408 6.058 1.00 93.50 93 CYS A CA 1
ATOM 750 C C . CYS A 1 93 ? -6.969 1.362 6.900 1.00 93.50 93 CYS A C 1
ATOM 752 O O . CYS A 1 93 ? -8.006 0.917 7.414 1.00 93.50 93 CYS A O 1
ATOM 754 N N . PRO A 1 94 ? -6.630 2.665 7.015 1.00 95.00 94 PRO A N 1
ATOM 755 C CA . PRO A 1 94 ? -7.378 3.621 7.831 1.00 95.00 94 PRO A CA 1
ATOM 756 C C . PRO A 1 94 ? -8.890 3.696 7.543 1.00 95.00 94 PRO A C 1
ATOM 758 O O . PRO A 1 94 ? -9.661 3.733 8.502 1.00 95.00 94 PRO A O 1
ATOM 761 N N . PRO A 1 95 ? -9.366 3.639 6.280 1.00 94.31 95 PRO A N 1
ATOM 762 C CA . PRO A 1 95 ? -10.805 3.662 6.006 1.00 94.31 95 PRO A CA 1
ATOM 763 C C . PRO A 1 95 ? -11.551 2.454 6.589 1.00 94.31 95 PRO A C 1
ATOM 765 O O . PRO A 1 95 ? -12.679 2.585 7.061 1.00 94.31 95 PRO A O 1
ATOM 768 N N . ILE A 1 96 ? -10.908 1.280 6.608 1.00 94.44 96 ILE A N 1
ATOM 769 C CA . ILE A 1 96 ? -11.500 0.047 7.143 1.00 94.44 96 ILE A CA 1
ATOM 770 C C . ILE A 1 96 ? -11.628 0.151 8.662 1.00 94.44 96 ILE A C 1
ATOM 772 O O . ILE A 1 96 ? -12.704 -0.088 9.213 1.00 94.44 96 ILE A O 1
ATOM 776 N N . ILE A 1 97 ? -10.550 0.541 9.350 1.00 96.19 97 ILE A N 1
ATOM 777 C CA . ILE A 1 97 ? -10.582 0.643 10.812 1.00 96.19 97 ILE A CA 1
ATOM 778 C C . ILE A 1 97 ? -11.494 1.780 11.286 1.00 96.19 97 ILE A C 1
ATOM 780 O O . ILE A 1 97 ? -12.139 1.637 12.319 1.00 96.19 97 ILE A O 1
ATOM 784 N N . ALA A 1 98 ? -11.635 2.862 10.513 1.00 97.06 98 ALA A N 1
ATOM 785 C CA . ALA A 1 98 ? -12.606 3.916 10.798 1.00 97.06 98 ALA A CA 1
ATOM 786 C C . ALA A 1 98 ? -14.053 3.390 10.755 1.00 97.06 98 ALA A C 1
ATOM 788 O O . ALA A 1 98 ? -14.838 3.674 11.662 1.00 97.06 98 ALA A O 1
ATOM 789 N N . ALA A 1 99 ? -14.399 2.571 9.755 1.00 97.56 99 ALA A N 1
ATOM 790 C CA . ALA A 1 99 ? -15.720 1.949 9.662 1.00 97.56 99 ALA A CA 1
ATOM 791 C C . ALA A 1 99 ? -15.996 0.999 10.844 1.00 97.56 99 ALA A C 1
ATOM 793 O O . ALA A 1 99 ? -17.053 1.084 11.474 1.00 97.56 99 ALA A O 1
ATOM 794 N N . ILE A 1 100 ? -15.023 0.148 11.196 1.00 97.94 100 ILE A N 1
ATOM 795 C CA . ILE A 1 100 ? -15.114 -0.759 12.354 1.00 97.94 100 ILE A CA 1
ATOM 796 C C . ILE A 1 100 ? -15.242 0.039 13.658 1.00 97.94 100 ILE A C 1
ATOM 798 O O . ILE A 1 100 ? -16.107 -0.257 14.483 1.00 97.94 100 ILE A O 1
ATOM 802 N N . GLY A 1 101 ? -14.429 1.083 13.829 1.00 97.94 101 GLY A N 1
ATOM 803 C CA . GLY A 1 101 ? -14.466 1.970 14.990 1.00 97.94 101 GLY A CA 1
ATOM 804 C C . GLY A 1 101 ? -15.819 2.663 15.152 1.00 97.94 101 GLY A C 1
ATOM 805 O O . GLY A 1 101 ? -16.327 2.759 16.267 1.00 97.94 101 GLY A O 1
ATOM 806 N N . GLY A 1 102 ? -16.456 3.063 14.049 1.00 97.75 102 GLY A N 1
ATOM 807 C CA . GLY A 1 102 ? -17.818 3.598 14.060 1.00 97.75 102 GLY A CA 1
ATOM 808 C C . GLY A 1 102 ? -18.858 2.586 14.551 1.00 97.75 102 GLY A C 1
ATOM 809 O O . GLY A 1 102 ? -19.727 2.935 15.350 1.00 97.75 102 GLY A O 1
ATOM 810 N N . CYS A 1 103 ? -18.760 1.322 14.128 1.00 97.69 103 CYS A N 1
ATOM 811 C CA . CYS A 1 103 ? -19.617 0.249 14.643 1.00 97.69 103 CYS A CA 1
ATOM 812 C C . CYS A 1 103 ? -19.402 0.014 16.142 1.00 97.69 103 CYS A C 1
ATOM 814 O O . CYS A 1 103 ? -20.374 -0.085 16.889 1.00 97.69 103 CYS A O 1
ATOM 816 N N . LEU A 1 104 ? -18.141 -0.033 16.581 1.00 97.88 104 LEU A N 1
ATOM 817 C CA . LEU A 1 104 ? -17.796 -0.232 17.985 1.00 97.88 104 LEU A CA 1
ATOM 818 C C . LEU A 1 104 ? -18.315 0.916 18.859 1.00 97.88 104 LEU A C 1
ATOM 820 O O . LEU A 1 104 ? -18.939 0.664 19.887 1.00 97.88 104 LEU A O 1
ATOM 824 N N . LYS A 1 105 ? -18.128 2.166 18.420 1.00 97.38 105 LYS A N 1
ATOM 825 C CA . LYS A 1 105 ? -18.647 3.356 19.104 1.00 97.38 105 LYS A CA 1
ATOM 826 C C . LYS A 1 105 ? -20.162 3.265 19.310 1.00 97.38 105 LYS A C 1
ATOM 828 O O . LYS A 1 105 ? -20.618 3.383 20.442 1.00 97.38 105 LYS A O 1
ATOM 833 N N . ARG A 1 106 ? -20.923 2.955 18.253 1.00 96.50 106 ARG A N 1
ATOM 834 C CA . ARG A 1 106 ? -22.385 2.781 18.345 1.00 96.50 106 ARG A CA 1
ATOM 835 C C . ARG A 1 106 ? -22.786 1.689 19.335 1.00 96.50 106 ARG A C 1
ATOM 837 O O . ARG A 1 106 ? -23.716 1.872 20.112 1.00 96.50 106 ARG A O 1
ATOM 844 N N . ALA A 1 107 ? -22.095 0.549 19.316 1.00 95.81 107 ALA A N 1
ATOM 845 C CA .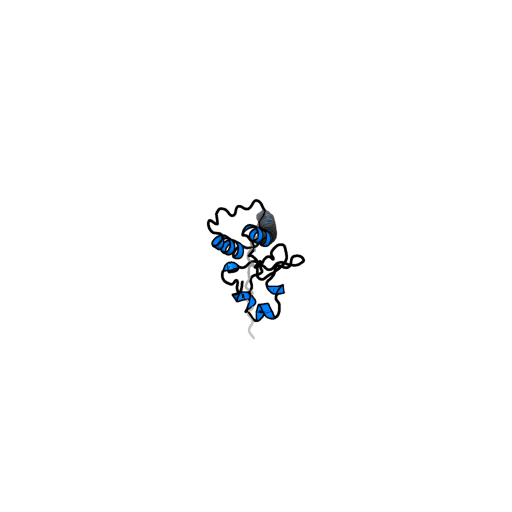 ALA A 1 107 ? -22.391 -0.554 20.227 1.00 95.81 107 ALA A CA 1
ATOM 846 C C . ALA A 1 107 ? -22.160 -0.165 21.699 1.00 95.81 107 ALA A C 1
ATOM 848 O O . ALA A 1 107 ? -22.958 -0.521 22.567 1.00 95.81 107 ALA A O 1
ATOM 849 N N . LEU A 1 108 ? -21.098 0.597 21.974 1.00 96.00 108 LEU A N 1
ATOM 850 C CA . LEU A 1 108 ? -20.805 1.107 23.313 1.00 96.00 108 LEU A CA 1
ATOM 851 C C . LEU A 1 108 ? -21.841 2.141 23.769 1.00 96.00 108 LEU A C 1
ATOM 853 O O . LEU A 1 108 ? -22.306 2.063 24.900 1.00 96.00 108 LEU A O 1
ATOM 857 N N . GLU A 1 109 ? -22.255 3.054 22.890 1.00 95.31 109 GLU A N 1
ATOM 858 C CA . GLU A 1 109 ? -23.300 4.046 23.184 1.00 95.31 109 GLU A CA 1
ATOM 859 C C . GLU A 1 109 ? -24.648 3.381 23.511 1.00 95.31 109 GLU A C 1
ATOM 861 O O . GLU A 1 109 ? -25.286 3.734 24.502 1.00 95.31 109 GLU A O 1
ATOM 866 N N . LEU A 1 110 ? -25.048 2.357 22.745 1.00 92.94 110 LEU A N 1
ATOM 867 C CA . LEU A 1 110 ? -26.261 1.575 23.015 1.00 92.94 110 LEU A CA 1
ATOM 868 C C . LEU A 1 110 ? -26.199 0.840 24.360 1.00 92.94 110 LEU A C 1
ATOM 870 O O . LEU A 1 110 ? -27.209 0.740 25.057 1.00 92.94 110 LEU A O 1
ATOM 874 N N . ARG A 1 111 ? -25.024 0.322 24.737 1.00 88.06 111 ARG A N 1
ATOM 875 C CA . ARG A 1 111 ? -24.826 -0.312 26.045 1.00 88.06 111 ARG A CA 1
ATOM 876 C C . ARG A 1 111 ? -24.959 0.709 27.171 1.00 88.06 111 ARG A C 1
ATOM 878 O O . ARG A 1 111 ? -25.695 0.449 28.116 1.00 88.06 111 ARG A O 1
ATOM 885 N N . SER A 1 112 ? -24.304 1.861 27.053 1.00 86.19 112 SER A N 1
ATOM 886 C CA . SER A 1 112 ? -24.379 2.929 28.055 1.00 86.19 112 SER A CA 1
ATOM 887 C C . SER A 1 112 ? -25.806 3.452 28.241 1.00 86.19 112 SER A C 1
ATOM 889 O O . SER A 1 112 ? -26.220 3.688 29.371 1.00 86.19 112 SER A O 1
ATOM 891 N N . ALA A 1 113 ? -26.588 3.562 27.160 1.00 79.75 113 ALA A N 1
ATOM 892 C CA . ALA A 1 113 ? -27.999 3.947 27.230 1.00 79.75 113 ALA A CA 1
ATOM 893 C C . ALA A 1 113 ? -28.867 2.916 27.979 1.00 79.75 113 ALA A C 1
ATOM 895 O O . ALA A 1 113 ? -29.807 3.293 28.672 1.00 79.75 113 ALA A O 1
ATOM 896 N N . ARG A 1 114 ? -28.535 1.621 27.880 1.00 72.12 114 ARG A N 1
ATOM 897 C CA . ARG A 1 114 ? -29.207 0.541 28.624 1.00 72.12 114 ARG A CA 1
ATOM 898 C C . ARG A 1 114 ? -28.780 0.475 30.090 1.00 72.12 114 ARG A C 1
ATOM 900 O O . ARG A 1 114 ? -29.588 0.156 30.942 1.00 72.12 114 ARG A O 1
ATOM 907 N N . SER A 1 115 ? -27.538 0.823 30.413 1.00 61.19 115 SER A N 1
ATOM 908 C CA . SER A 1 115 ? -27.062 0.832 31.805 1.00 61.19 115 SER A CA 1
ATOM 909 C C . SER A 1 115 ? -27.635 1.981 32.649 1.00 61.19 115 SER A C 1
ATOM 911 O O . SER A 1 115 ? -27.487 1.967 33.867 1.00 61.19 115 SER A O 1
ATOM 913 N N . GLY A 1 116 ? -28.298 2.964 32.028 1.00 56.53 116 GLY A N 1
ATOM 914 C CA . GLY A 1 116 ? -28.985 4.059 32.720 1.00 56.53 116 GLY A CA 1
ATOM 915 C C . GLY A 1 116 ? -30.391 3.725 33.239 1.00 56.53 116 GLY A C 1
ATOM 916 O O . GLY A 1 116 ? -30.939 4.526 33.992 1.00 56.53 116 GLY A O 1
ATOM 917 N N . CYS A 1 117 ? -30.984 2.580 32.867 1.00 52.34 117 CYS A N 1
ATOM 918 C CA . CYS A 1 117 ? -32.343 2.207 33.290 1.00 52.34 117 CYS A CA 1
ATOM 919 C C . CYS A 1 117 ? -32.421 1.140 34.398 1.00 52.34 117 CYS A C 1
ATOM 921 O O . CYS A 1 117 ? -33.518 0.842 34.864 1.00 52.34 117 CYS A O 1
ATOM 923 N N . ASP A 1 118 ? -31.296 0.630 34.905 1.00 49.03 118 ASP A N 1
ATOM 924 C CA . ASP A 1 118 ? -31.291 -0.520 35.827 1.00 49.03 118 ASP A CA 1
ATOM 925 C C . ASP A 1 118 ? -31.300 -0.144 37.328 1.00 49.03 118 ASP A C 1
ATOM 927 O O . ASP A 1 118 ? -30.782 -0.895 38.151 1.00 49.03 118 ASP A O 1
ATOM 931 N N . HIS A 1 119 ? -31.867 1.005 37.726 1.00 50.03 119 HIS A N 1
ATOM 932 C CA . HIS A 1 119 ? -32.005 1.370 39.156 1.00 50.03 119 HIS A CA 1
ATOM 933 C C . HIS A 1 119 ? -33.395 1.846 39.610 1.00 50.03 119 HIS A C 1
ATOM 935 O O . HIS A 1 119 ? -33.535 2.367 40.714 1.00 50.03 119 HIS A O 1
ATOM 941 N N . ALA A 1 120 ? -34.451 1.599 38.834 1.00 45.53 120 ALA A N 1
ATOM 942 C CA . ALA A 1 120 ? -35.825 1.763 39.313 1.00 45.53 120 ALA A CA 1
ATOM 943 C C . ALA A 1 120 ? -36.580 0.431 39.224 1.00 45.53 120 ALA A C 1
ATOM 945 O O . ALA A 1 120 ? -37.245 0.145 38.233 1.00 45.53 120 ALA A O 1
ATOM 946 N N . GLY A 1 121 ? -36.463 -0.399 40.263 1.00 41.34 121 GLY A N 1
ATOM 947 C CA . GLY A 1 121 ? -37.253 -1.625 40.374 1.00 41.34 121 GLY A CA 1
ATOM 948 C C . GLY A 1 121 ? -36.645 -2.644 41.320 1.00 41.34 121 GLY A C 1
ATOM 949 O O . GLY A 1 121 ? -36.031 -3.612 40.888 1.00 41.34 121 GLY A O 1
ATOM 950 N N . SER A 1 122 ? -36.835 -2.433 42.621 1.00 45.28 122 SER A N 1
ATOM 951 C CA . SER A 1 122 ? -36.727 -3.481 43.633 1.00 45.28 122 SER A CA 1
ATOM 952 C C . SER A 1 122 ? -37.487 -4.733 43.178 1.00 45.28 122 SER A C 1
ATOM 954 O O . SER A 1 122 ? -38.711 -4.692 43.036 1.00 45.28 122 SER A O 1
ATOM 956 N N . ALA A 1 123 ? -36.785 -5.846 42.975 1.00 48.31 123 ALA A N 1
ATOM 957 C CA . ALA A 1 123 ? -37.434 -7.147 42.910 1.00 48.31 123 ALA A CA 1
ATOM 958 C C . ALA A 1 123 ? -38.092 -7.414 44.279 1.00 48.31 123 ALA A C 1
ATOM 960 O O . ALA A 1 123 ? -37.403 -7.300 45.297 1.00 48.31 123 ALA A O 1
ATOM 961 N N . PRO A 1 124 ? -39.395 -7.734 44.358 1.00 46.91 124 PRO A N 1
ATOM 962 C CA . PRO A 1 124 ? -39.972 -8.170 45.617 1.00 46.91 124 PRO A CA 1
ATOM 963 C C . PRO A 1 124 ? -39.362 -9.528 45.972 1.00 46.91 124 PRO A C 1
ATOM 965 O O . PRO A 1 124 ? -39.415 -10.473 45.183 1.00 46.91 124 PRO A O 1
ATOM 968 N N . SER A 1 125 ? -38.758 -9.611 47.158 1.00 47.41 125 SER A N 1
ATOM 969 C CA . SER A 1 125 ? -38.308 -10.868 47.751 1.00 47.41 125 SER A CA 1
ATOM 970 C C . SER A 1 125 ? -39.457 -11.883 47.740 1.00 47.41 125 SER A C 1
ATOM 972 O O . SER A 1 125 ? -40.554 -11.538 48.192 1.00 47.41 125 SER A O 1
ATOM 974 N N . PRO A 1 126 ? -39.249 -13.126 47.271 1.00 46.69 126 PRO A N 1
ATOM 975 C CA . PRO A 1 126 ? -40.265 -14.156 47.399 1.00 46.69 126 PRO A CA 1
ATOM 976 C C . PRO A 1 126 ? -40.423 -14.470 48.889 1.00 46.69 126 PRO A C 1
ATOM 978 O O . PRO A 1 126 ? -39.525 -15.032 49.518 1.00 46.69 126 PRO A O 1
ATOM 981 N N . GLN A 1 127 ? -41.544 -14.045 49.475 1.00 43.00 127 GLN A N 1
ATOM 982 C CA . GLN A 1 127 ? -41.915 -14.477 50.815 1.00 43.00 127 GLN A CA 1
ATOM 983 C C . GLN A 1 127 ? -42.103 -15.994 50.817 1.00 43.00 127 GLN A C 1
ATOM 985 O O . GLN A 1 127 ? -42.645 -16.569 49.873 1.00 43.00 127 GLN A O 1
ATOM 990 N N . GLY A 1 128 ? -41.579 -16.615 51.873 1.00 43.53 128 GLY A N 1
ATOM 991 C CA . GLY A 1 128 ? -41.444 -18.054 52.020 1.00 43.53 128 GLY A CA 1
ATOM 992 C C . GLY A 1 128 ? -42.739 -18.811 51.751 1.00 43.53 128 GLY A C 1
ATOM 993 O O . GLY A 1 128 ? -43.782 -18.539 52.342 1.00 43.53 128 GLY A O 1
ATOM 994 N N . VAL A 1 129 ? -42.637 -19.811 50.881 1.00 45.75 129 VAL A N 1
ATOM 995 C CA . VAL A 1 129 ? -43.629 -20.875 50.783 1.00 45.75 129 VAL A CA 1
ATOM 996 C C . VAL A 1 129 ? -43.543 -21.679 52.078 1.00 45.75 129 VAL A C 1
ATOM 998 O O . VAL A 1 129 ? -42.574 -22.394 52.319 1.00 45.75 129 VAL A O 1
ATOM 1001 N N . SER A 1 130 ? -44.553 -21.516 52.929 1.00 45.53 130 SER A N 1
ATOM 1002 C CA . SER A 1 130 ? -44.772 -22.355 54.101 1.00 45.53 130 SER A CA 1
ATOM 1003 C C . SER A 1 130 ? -45.234 -23.730 53.618 1.00 45.53 130 SER A C 1
ATOM 1005 O O . SER A 1 130 ? -46.393 -23.917 53.250 1.00 45.53 130 SER A O 1
ATOM 1007 N N . THR A 1 131 ? -44.317 -24.692 53.546 1.00 43.31 131 THR A N 1
ATOM 1008 C CA . THR A 1 131 ? -44.656 -26.105 53.360 1.00 43.31 131 THR A CA 1
ATOM 1009 C C . THR A 1 131 ? -45.283 -26.628 54.646 1.00 43.31 131 THR A C 1
ATOM 1011 O O . THR A 1 131 ? -44.581 -27.039 55.568 1.00 43.31 131 THR A O 1
ATOM 1014 N N . SER A 1 132 ? -46.613 -26.610 54.717 1.00 43.94 132 SER A N 1
ATOM 1015 C CA . SER A 1 132 ? -47.353 -27.405 55.691 1.00 43.94 132 SER A CA 1
ATOM 1016 C C . SER A 1 132 ? -47.232 -28.878 55.307 1.00 43.94 132 SER A C 1
ATOM 1018 O O . SER A 1 132 ? -47.748 -29.316 54.278 1.00 43.94 132 SER A O 1
ATOM 1020 N N . VAL A 1 133 ? -46.518 -29.614 56.150 1.00 49.28 133 VAL A N 1
ATOM 1021 C CA . VAL A 1 133 ? -46.494 -31.073 56.228 1.00 49.28 133 VAL A CA 1
ATOM 1022 C C . VAL A 1 133 ? -47.935 -31.587 56.293 1.00 49.28 133 VAL A C 1
ATOM 1024 O O . VAL A 1 133 ? -48.675 -31.220 57.201 1.00 49.28 133 VAL A O 1
ATOM 1027 N N . ILE A 1 134 ? -48.335 -32.426 55.337 1.00 51.03 134 ILE A N 1
ATOM 1028 C CA . ILE A 1 134 ? -49.528 -33.264 55.476 1.00 51.03 134 ILE A CA 1
ATOM 1029 C C . ILE A 1 134 ? -49.028 -34.648 55.882 1.00 51.03 134 ILE A C 1
ATOM 1031 O O . ILE A 1 134 ? -48.544 -35.417 55.053 1.00 51.03 134 ILE A O 1
ATOM 1035 N N . GLU A 1 135 ? -49.110 -34.931 57.181 1.00 47.78 135 GLU A N 1
ATOM 1036 C CA . GLU A 1 135 ? -49.126 -36.298 57.691 1.00 47.78 135 GLU A CA 1
ATOM 1037 C C . GLU A 1 135 ? -50.396 -36.989 57.188 1.00 47.78 135 GLU A C 1
ATOM 1039 O O . GLU A 1 135 ? -51.511 -36.507 57.385 1.00 47.78 135 GLU A O 1
ATOM 1044 N N . GLY A 1 136 ? -50.216 -38.130 56.531 1.00 42.84 136 GLY A N 1
ATOM 1045 C CA . GLY A 1 136 ? -51.286 -39.009 56.082 1.00 42.84 136 GLY A CA 1
ATOM 1046 C C . GLY A 1 136 ? -50.928 -40.450 56.406 1.00 42.84 136 GLY A C 1
ATOM 1047 O O . GLY A 1 136 ? -50.475 -41.196 55.545 1.00 42.84 136 GLY A O 1
ATOM 1048 N N . SER A 1 137 ? -51.100 -40.811 57.675 1.00 48.25 137 SER A N 1
ATOM 1049 C CA . SER A 1 137 ? -51.199 -42.190 58.151 1.00 48.25 137 SER A CA 1
ATOM 1050 C C . SER A 1 137 ? -52.427 -42.864 57.529 1.00 48.25 137 SER A C 1
ATOM 1052 O O . SER A 1 137 ? -53.527 -42.346 57.707 1.00 48.25 137 SER A O 1
ATOM 1054 N N . ALA A 1 138 ? -52.264 -44.039 56.913 1.00 43.06 138 ALA A N 1
ATOM 1055 C CA . ALA A 1 138 ? -53.254 -45.120 56.982 1.00 43.06 138 ALA A CA 1
ATOM 1056 C C . ALA A 1 138 ? -52.689 -46.439 56.425 1.00 43.06 138 ALA A C 1
ATOM 1058 O O . ALA A 1 138 ? -52.564 -46.647 55.223 1.00 43.06 138 ALA A O 1
ATOM 1059 N N . THR A 1 139 ? -52.382 -47.333 57.357 1.00 44.84 139 THR A N 1
ATOM 1060 C CA . THR A 1 139 ? -52.465 -48.793 57.250 1.00 44.84 139 THR A CA 1
ATOM 1061 C C . THR A 1 139 ? -53.826 -49.275 56.730 1.00 44.84 139 THR A C 1
ATOM 1063 O O . THR A 1 139 ? -54.841 -48.916 57.327 1.00 44.84 139 THR A O 1
ATOM 1066 N N . GLN A 1 140 ? -53.847 -50.143 55.714 1.00 41.62 140 GLN A N 1
ATOM 1067 C CA . GLN A 1 140 ? -54.265 -51.563 55.757 1.00 41.62 140 GLN A CA 1
ATOM 1068 C C . GLN A 1 140 ? -54.189 -52.174 54.355 1.00 41.62 140 GLN A C 1
ATOM 1070 O O . GLN A 1 140 ? -54.612 -51.497 53.395 1.00 41.62 140 GLN A O 1
#

Sequence (140 aa):
WDKIRGSTHYQKDPSRRLVRREGVARTLTSSYKQGFHMYTEFVEPKGGVGPQAPPRFFTPREVARLMGFPESFSLDACRHTNRAYHQLGNAVCPPIIAAIGGCLKRALELRSARSGCDHAGSAPSPQGVSTSVIEGSATQ

Secondary structure (DSSP, 8-state):
-HHHHTSHHHHH-GGGGB--SSSPPPPPPTTTTTSTTTT--BBPPTT-SBTTBPPBPPPHHHHHHHTT--TT---TT--SHHHHHHHHHHSPPHHHHHHHHHHHHHHHHHHHHHHTSTTS-PPPP---------------

Foldseek 3Di:
DVLLVPDPVCVVPVVQQADDPPDQGDQQALCQPVPVSPRHHFYADDPGDDPVGHTHHDFLQSLCVSLQHDPPDDPVVVVDRSSSSNVSNVDHRPVVVVVVVVVVVVVVVVVVVVVVPPPPDDDPDPDDDPPDDDDDDDDD